Protein AF-A0A9E5D6C9-F1 (afdb_monomer)

Foldseek 3Di:
DPFFAFLLVLLVQLLVLLVVCVVPVVSLVVSVVSLVVSQVLQPPVSAAARGAHPVSDHDHDPRDPSSVVSNVVSVVSSVVSVPPDD

Secondary structure (DSSP, 8-state):
-PPPEEHHHHHHHHHHHHHHTTT-HHHHHHHHHHHHHHHTTS-TTS---SEE-TTS-EESSSS-HHHHHHHHHHHHHHHHHHH---

Mean predicted aligned error: 3.83 Å

Solvent-accessible surface area (backbone atoms only — not comparable to full-atom values): 4686 Å² total; per-residue (Å²): 125,89,85,47,52,53,46,36,61,54,28,50,49,27,37,52,27,32,59,48,18,76,82,40,60,71,33,32,55,52,18,51,55,51,46,59,55,55,61,70,70,32,47,101,85,70,48,45,31,39,17,36,36,97,88,67,44,77,32,82,52,72,77,24,66,66,32,53,51,28,45,53,52,24,51,54,53,41,50,57,57,65,69,54,74,127

Sequence (86 aa):
GEEGSFNICTFWLVEAMTRAGQADRKWLNKARLMFEKMLSYANHLGLYSEQIGTSGEALGNFPQAFTHLALISAAFNLDRTLGRKQ

pLDDT: mean 92.85, std 9.36, range [52.78, 98.31]

Structure (mmCIF, N/CA/C/O backbone):
data_AF-A0A9E5D6C9-F1
#
_entry.id   AF-A0A9E5D6C9-F1
#
loop_
_atom_site.group_PDB
_atom_site.id
_atom_site.type_symbol
_atom_site.label_atom_id
_atom_site.label_alt_id
_atom_site.label_comp_id
_atom_site.label_asym_id
_atom_site.label_entity_id
_atom_site.label_seq_id
_atom_site.pdbx_PDB_ins_code
_atom_site.Cartn_x
_atom_site.Cartn_y
_atom_site.Cartn_z
_atom_site.occupancy
_atom_site.B_iso_or_equiv
_atom_site.auth_seq_id
_atom_site.auth_comp_id
_atom_site.auth_asym_id
_atom_site.auth_atom_id
_atom_site.pdbx_PDB_model_num
ATOM 1 N N . GLY A 1 1 ? 19.116 6.112 -12.274 1.00 52.78 1 GLY A N 1
ATOM 2 C CA . GLY A 1 1 ? 17.660 6.241 -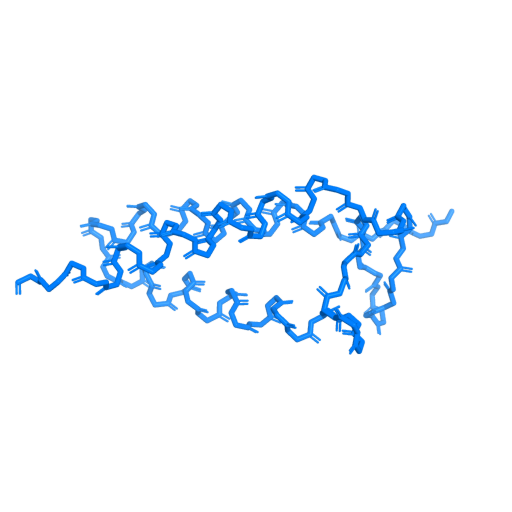12.445 1.00 52.78 1 GLY A CA 1
ATOM 3 C C . GLY A 1 1 ? 17.155 7.023 -11.266 1.00 52.78 1 GLY A C 1
ATOM 4 O O . GLY A 1 1 ? 17.731 6.861 -10.199 1.00 52.78 1 GLY A O 1
ATOM 5 N N . GLU A 1 2 ? 16.179 7.902 -11.454 1.00 61.81 2 GLU A N 1
ATOM 6 C CA . GLU A 1 2 ? 15.530 8.546 -10.309 1.00 61.81 2 GLU A CA 1
ATOM 7 C C . GLU A 1 2 ? 14.880 7.462 -9.438 1.00 61.81 2 GLU A C 1
ATOM 9 O O . GLU A 1 2 ? 14.222 6.558 -9.955 1.00 61.81 2 GLU A O 1
ATOM 14 N N . GLU A 1 3 ? 15.157 7.491 -8.135 1.00 73.50 3 GLU A N 1
ATOM 15 C CA . GLU A 1 3 ? 14.606 6.531 -7.177 1.00 73.50 3 GLU A CA 1
ATOM 16 C C . GLU A 1 3 ? 13.128 6.847 -6.918 1.00 73.50 3 GLU A C 1
ATOM 18 O O . GLU A 1 3 ? 12.758 7.998 -6.677 1.00 73.50 3 GLU A O 1
ATOM 23 N N . GLY A 1 4 ? 12.278 5.820 -6.979 1.00 80.94 4 GLY A N 1
ATOM 24 C CA . GLY A 1 4 ? 10.857 5.930 -6.668 1.00 80.94 4 GLY A CA 1
ATOM 25 C C . GLY A 1 4 ? 10.553 5.574 -5.213 1.00 80.94 4 GLY A C 1
ATOM 26 O O . GLY A 1 4 ? 11.383 5.049 -4.472 1.00 80.94 4 GLY A O 1
ATOM 27 N N . SER A 1 5 ? 9.316 5.817 -4.787 1.00 86.38 5 SER A N 1
ATOM 28 C CA . SER A 1 5 ? 8.847 5.373 -3.470 1.00 86.38 5 SER A CA 1
ATOM 29 C C . SER A 1 5 ? 8.469 3.894 -3.505 1.00 86.38 5 SER A C 1
ATOM 31 O O . SER A 1 5 ? 7.701 3.470 -4.366 1.00 86.38 5 SER A O 1
ATOM 33 N N . PHE A 1 6 ? 8.967 3.106 -2.550 1.00 91.06 6 PHE A N 1
ATOM 34 C CA . PHE A 1 6 ? 8.680 1.673 -2.464 1.00 91.06 6 PHE A CA 1
ATOM 35 C C . PHE A 1 6 ? 7.229 1.399 -2.051 1.00 91.06 6 PHE A C 1
ATOM 37 O O . PHE A 1 6 ? 6.795 1.769 -0.957 1.00 91.06 6 PHE A O 1
ATOM 44 N N . ASN A 1 7 ? 6.498 0.660 -2.888 1.00 92.69 7 ASN A N 1
ATOM 45 C CA . ASN A 1 7 ? 5.084 0.348 -2.661 1.00 92.69 7 ASN A CA 1
ATOM 46 C C . ASN A 1 7 ? 4.850 -0.484 -1.398 1.00 92.69 7 ASN A C 1
ATOM 48 O O . ASN A 1 7 ? 3.901 -0.244 -0.647 1.00 92.69 7 ASN A O 1
ATOM 52 N N . ILE A 1 8 ? 5.742 -1.444 -1.145 1.00 95.69 8 ILE A N 1
ATOM 53 C CA . ILE A 1 8 ? 5.689 -2.329 0.020 1.00 95.69 8 ILE A CA 1
ATOM 54 C C . ILE A 1 8 ? 5.684 -1.551 1.345 1.00 95.69 8 ILE A C 1
ATOM 56 O O . ILE A 1 8 ? 4.913 -1.875 2.250 1.00 95.69 8 ILE A O 1
ATOM 60 N N . CYS A 1 9 ? 6.469 -0.473 1.437 1.00 96.56 9 CYS A N 1
ATOM 61 C CA . CYS A 1 9 ? 6.568 0.352 2.638 1.00 96.56 9 CYS A CA 1
ATOM 62 C C . CYS A 1 9 ? 5.234 1.030 2.966 1.00 96.56 9 CYS A C 1
ATOM 64 O O . CYS A 1 9 ? 4.831 1.081 4.130 1.00 96.56 9 CYS A O 1
ATOM 66 N N . THR A 1 10 ? 4.510 1.500 1.948 1.00 96.06 10 THR A N 1
ATOM 67 C CA . THR A 1 10 ? 3.197 2.120 2.147 1.00 96.06 10 THR A CA 1
ATOM 68 C C . THR A 1 10 ? 2.159 1.101 2.613 1.00 96.06 10 THR A C 1
ATOM 70 O O . THR A 1 10 ? 1.386 1.400 3.523 1.00 96.06 10 THR A O 1
ATOM 73 N N . PHE A 1 11 ? 2.160 -0.123 2.072 1.00 98.06 11 PHE A N 1
ATOM 74 C CA . PHE A 1 11 ? 1.266 -1.182 2.557 1.00 98.06 11 PHE A CA 1
ATOM 75 C C . PHE A 1 11 ? 1.569 -1.587 4.005 1.00 98.06 11 PHE A C 1
ATOM 77 O O . PHE A 1 11 ? 0.644 -1.732 4.807 1.00 98.06 11 PHE A O 1
ATOM 84 N N . TRP A 1 12 ? 2.841 -1.670 4.397 1.00 98.12 12 TRP A N 1
ATOM 85 C CA . TRP A 1 12 ? 3.197 -1.875 5.805 1.00 98.12 12 TRP A CA 1
ATOM 86 C C . TRP A 1 12 ? 2.744 -0.726 6.705 1.00 98.12 12 TRP A C 1
ATOM 88 O O . TRP A 1 12 ? 2.276 -0.966 7.819 1.00 98.12 12 TRP A O 1
ATOM 98 N N . LEU A 1 13 ? 2.808 0.519 6.227 1.00 98.00 13 LEU A N 1
ATOM 99 C CA . LEU A 1 13 ? 2.290 1.665 6.970 1.00 98.00 13 LEU A CA 1
ATOM 100 C C . LEU A 1 13 ? 0.760 1.601 7.136 1.00 98.00 13 LEU A C 1
ATOM 102 O O . LEU A 1 13 ? 0.260 1.923 8.216 1.00 98.00 13 LEU A O 1
ATOM 106 N N . VAL A 1 14 ? 0.008 1.135 6.125 1.00 98.31 14 VAL A N 1
ATOM 107 C CA . VAL A 1 14 ? -1.436 0.845 6.272 1.00 98.31 14 VAL A CA 1
ATOM 108 C C . VAL A 1 14 ? -1.657 -0.156 7.403 1.00 98.31 14 VAL A C 1
ATOM 110 O O . VAL A 1 14 ? -2.517 0.053 8.262 1.00 98.31 14 VAL A O 1
ATOM 113 N N . GLU A 1 15 ? -0.886 -1.239 7.427 1.00 97.75 15 GLU A N 1
ATOM 114 C CA . GLU A 1 15 ? -1.032 -2.289 8.431 1.00 97.75 15 GLU A CA 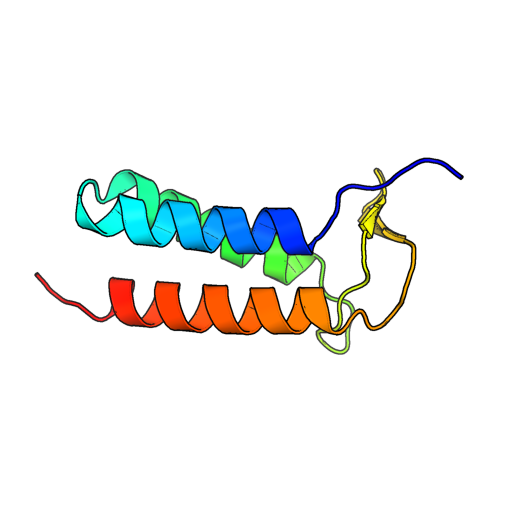1
ATOM 115 C C . GLU A 1 15 ? -0.692 -1.783 9.843 1.00 97.75 15 GLU A C 1
ATOM 117 O O . GLU A 1 15 ? -1.432 -2.038 10.797 1.00 97.75 15 GLU A O 1
ATOM 122 N N . ALA A 1 16 ? 0.369 -0.985 9.983 1.00 98.06 16 ALA A N 1
ATOM 123 C CA . ALA A 1 16 ? 0.732 -0.340 11.242 1.00 98.06 16 ALA A CA 1
ATOM 124 C C . ALA A 1 16 ? -0.376 0.604 11.745 1.00 98.06 16 ALA A C 1
ATOM 126 O O . ALA A 1 16 ? -0.787 0.516 12.905 1.00 98.06 16 ALA A O 1
ATOM 127 N N . MET A 1 17 ? -0.923 1.456 10.870 1.00 98.31 17 MET A N 1
ATOM 128 C CA . MET A 1 17 ? -2.051 2.329 11.217 1.00 98.31 17 MET A CA 1
ATOM 129 C C . MET A 1 17 ? -3.316 1.537 11.560 1.00 98.31 17 MET A C 1
ATOM 131 O O . MET A 1 17 ? -4.056 1.926 12.460 1.00 98.31 17 MET A O 1
ATOM 135 N N . THR A 1 18 ? -3.552 0.404 10.898 1.00 98.12 18 THR A N 1
ATOM 136 C CA . THR A 1 18 ? -4.670 -0.498 11.209 1.00 98.12 18 THR A CA 1
ATOM 137 C C . THR A 1 18 ? -4.564 -1.034 12.636 1.00 98.12 18 THR A C 1
ATOM 139 O O . THR A 1 18 ? -5.545 -1.010 13.380 1.00 98.12 18 THR A O 1
ATOM 142 N N . ARG A 1 19 ? -3.367 -1.469 13.053 1.00 96.88 19 ARG A N 1
ATOM 143 C CA . ARG A 1 19 ? -3.111 -1.938 14.426 1.00 96.88 19 ARG A CA 1
ATOM 144 C C . ARG A 1 19 ? -3.285 -0.810 15.444 1.00 96.88 19 ARG A C 1
ATOM 146 O O . ARG A 1 19 ? -3.980 -1.002 16.437 1.00 96.88 19 ARG A O 1
ATOM 153 N N . ALA A 1 20 ? -2.745 0.379 15.166 1.00 97.38 20 ALA A N 1
ATOM 154 C CA . ALA A 1 20 ? -2.966 1.569 15.995 1.00 97.38 20 ALA A CA 1
ATOM 155 C C . ALA A 1 20 ? -4.455 1.965 16.073 1.00 97.38 20 ALA A C 1
ATOM 157 O O . ALA A 1 20 ? -4.923 2.462 17.097 1.00 97.38 20 ALA A O 1
ATOM 158 N N . GLY A 1 21 ? -5.214 1.669 15.014 1.00 96.69 21 GLY A N 1
ATOM 159 C CA . GLY A 1 21 ? -6.660 1.837 14.905 1.00 96.69 21 GLY A CA 1
ATOM 160 C C . GLY A 1 21 ? -7.482 1.102 15.964 1.00 96.69 21 GLY A C 1
ATOM 161 O O . GLY A 1 21 ? -8.630 1.475 16.201 1.00 96.69 21 GLY A O 1
ATOM 162 N N . GLN A 1 22 ? -6.903 0.085 16.614 1.00 93.94 22 GLN A N 1
ATOM 163 C CA . GLN A 1 22 ? -7.533 -0.620 17.734 1.00 93.94 22 GLN A CA 1
ATOM 164 C C . GLN A 1 22 ? -7.563 0.231 19.009 1.00 93.94 22 GLN A C 1
ATOM 166 O O . GLN A 1 22 ? -8.505 0.112 19.786 1.00 93.94 22 GLN A O 1
ATOM 171 N N . ALA A 1 23 ? -6.562 1.093 19.209 1.00 94.44 23 ALA A N 1
ATOM 172 C CA . ALA A 1 23 ? -6.492 2.006 20.347 1.00 94.44 23 ALA A CA 1
ATOM 173 C C . ALA A 1 23 ? -7.153 3.359 20.046 1.00 94.44 23 ALA A C 1
ATOM 175 O O . ALA A 1 23 ? -7.793 3.944 20.914 1.00 94.44 23 ALA A O 1
ATOM 176 N N . ASP A 1 24 ? -7.018 3.859 18.814 1.00 95.75 24 ASP A N 1
ATOM 177 C CA . ASP A 1 24 ? -7.602 5.134 18.394 1.00 95.75 24 ASP A CA 1
ATOM 178 C C . ASP A 1 24 ? -8.144 5.038 16.963 1.00 95.75 24 ASP A C 1
ATOM 180 O O . ASP A 1 24 ? -7.399 4.925 15.983 1.00 95.75 24 ASP A O 1
ATOM 184 N N . ARG A 1 25 ? -9.475 5.135 16.843 1.00 94.62 25 ARG A N 1
ATOM 185 C CA . ARG A 1 25 ? -10.219 4.956 15.589 1.00 94.62 25 ARG A CA 1
ATOM 186 C C . ARG A 1 25 ? -9.771 5.915 14.481 1.00 94.62 25 ARG A C 1
ATOM 188 O O . ARG A 1 25 ? -9.916 5.574 13.306 1.00 94.62 25 ARG A O 1
ATOM 195 N N . LYS A 1 26 ? -9.178 7.075 14.801 1.00 97.25 26 LYS A N 1
ATOM 196 C CA . LYS A 1 26 ? -8.680 8.011 13.777 1.00 97.25 26 LYS A CA 1
ATOM 197 C C . LYS A 1 26 ? -7.610 7.373 12.888 1.00 97.25 26 LYS A C 1
ATOM 199 O O . LYS A 1 26 ? -7.550 7.671 11.696 1.00 97.25 26 LYS A O 1
ATOM 204 N N . TRP A 1 27 ? -6.789 6.479 13.444 1.00 98.06 27 TRP A N 1
ATOM 205 C CA . TRP A 1 27 ? -5.762 5.770 12.684 1.00 98.06 27 TRP A CA 1
ATOM 206 C C . TRP A 1 27 ? -6.364 4.731 11.755 1.00 98.06 27 TRP A C 1
ATOM 208 O O . TRP A 1 27 ? -5.884 4.587 10.637 1.00 98.06 27 TRP A O 1
ATOM 218 N N . LEU A 1 28 ? -7.462 4.086 12.158 1.00 97.19 28 LEU A N 1
ATOM 219 C CA . LEU A 1 28 ? -8.169 3.150 11.289 1.00 97.19 28 LEU A CA 1
ATOM 220 C C . LEU A 1 28 ? -8.761 3.858 10.062 1.00 97.19 28 LEU A C 1
ATOM 222 O O . LEU A 1 28 ? -8.647 3.357 8.947 1.00 97.19 28 LEU A O 1
ATOM 226 N N . ASN A 1 29 ? -9.326 5.055 10.249 1.00 97.00 29 ASN A N 1
ATOM 227 C CA . ASN A 1 29 ? -9.837 5.864 9.138 1.00 97.00 29 ASN A CA 1
ATOM 228 C C . ASN A 1 29 ? -8.709 6.296 8.186 1.00 97.00 29 ASN A C 1
ATOM 230 O O . ASN A 1 29 ? -8.864 6.212 6.969 1.00 97.00 29 ASN A O 1
ATOM 234 N N . LYS A 1 30 ? -7.553 6.707 8.730 1.00 98.00 30 LYS A N 1
ATOM 235 C CA . LYS A 1 30 ? -6.363 7.030 7.924 1.00 98.00 30 LYS A CA 1
ATOM 236 C C . LYS A 1 30 ? -5.817 5.812 7.178 1.00 98.00 30 LYS A C 1
ATOM 238 O O . LYS A 1 30 ? -5.472 5.938 6.007 1.00 98.00 30 LYS A O 1
ATOM 243 N N . ALA A 1 31 ? -5.774 4.646 7.827 1.00 98.25 31 ALA A N 1
ATOM 244 C CA . ALA A 1 31 ? -5.355 3.390 7.212 1.00 98.25 31 ALA A CA 1
ATOM 245 C C . ALA A 1 31 ? -6.230 3.056 6.005 1.00 98.25 31 ALA A C 1
ATOM 247 O O . ALA A 1 31 ? -5.704 2.801 4.926 1.00 98.25 31 ALA A O 1
ATOM 248 N N . ARG A 1 32 ? -7.554 3.144 6.172 1.00 97.81 32 ARG A N 1
ATOM 249 C CA . ARG A 1 32 ? -8.515 2.912 5.094 1.00 97.81 32 ARG A CA 1
ATOM 250 C C . ARG A 1 32 ? -8.310 3.868 3.921 1.00 97.81 32 ARG A C 1
ATOM 252 O O . ARG A 1 32 ? -8.157 3.404 2.798 1.00 97.81 32 ARG A O 1
ATOM 259 N N . LEU A 1 33 ? -8.251 5.175 4.181 1.00 98.00 33 LEU A N 1
ATOM 260 C CA . LEU A 1 33 ? -8.084 6.173 3.122 1.00 98.00 33 LEU A CA 1
ATOM 261 C C . LEU A 1 33 ? -6.765 5.979 2.359 1.00 98.00 33 LEU A C 1
ATOM 263 O O . LEU A 1 33 ? -6.723 6.080 1.135 1.00 98.00 33 LEU A O 1
ATOM 267 N N . MET A 1 34 ? -5.677 5.686 3.076 1.00 97.69 34 MET A N 1
ATOM 268 C CA . MET A 1 34 ? -4.378 5.452 2.451 1.00 97.69 34 MET A CA 1
ATOM 269 C C . MET A 1 34 ? -4.355 4.149 1.649 1.00 97.69 34 MET A C 1
ATOM 271 O O . MET A 1 34 ? -3.770 4.116 0.571 1.00 97.69 34 MET A O 1
ATOM 275 N N . PHE A 1 35 ? -5.014 3.098 2.140 1.00 98.06 35 PHE A N 1
ATOM 276 C CA . PHE A 1 35 ? -5.161 1.840 1.416 1.00 98.06 35 PHE A CA 1
ATOM 277 C C . PHE A 1 35 ? -5.942 2.033 0.112 1.00 98.06 35 PHE A C 1
ATOM 279 O O . PHE A 1 35 ? -5.450 1.654 -0.944 1.00 98.06 35 PHE A O 1
ATOM 286 N N . GLU A 1 36 ? -7.098 2.701 0.162 1.00 97.25 36 GLU A N 1
ATOM 287 C CA . GLU A 1 36 ? -7.905 3.031 -1.023 1.00 97.25 36 GLU A CA 1
ATOM 288 C C . GLU A 1 36 ? -7.106 3.870 -2.035 1.00 97.25 36 GLU A C 1
ATOM 290 O O . GLU A 1 36 ? -7.140 3.594 -3.234 1.00 97.25 36 GLU A O 1
ATOM 295 N N . LYS A 1 37 ? -6.309 4.838 -1.561 1.00 95.06 37 LYS A N 1
ATOM 296 C CA . LYS A 1 37 ? -5.393 5.594 -2.425 1.00 95.06 37 LYS A CA 1
ATOM 297 C C . LYS A 1 37 ? -4.343 4.686 -3.068 1.00 95.06 37 LYS A C 1
ATOM 299 O O . LYS A 1 37 ? -4.099 4.813 -4.264 1.00 95.06 37 LYS A O 1
ATOM 304 N N . MET A 1 38 ? -3.740 3.766 -2.315 1.00 94.75 38 MET A N 1
ATOM 305 C CA . MET A 1 38 ? -2.763 2.821 -2.868 1.00 94.75 38 MET A CA 1
ATOM 306 C C . MET A 1 38 ? -3.364 1.938 -3.962 1.00 94.75 38 MET A C 1
ATOM 308 O O . MET A 1 38 ? -2.701 1.713 -4.970 1.00 94.75 38 MET A O 1
ATOM 312 N N . LEU A 1 39 ? -4.628 1.524 -3.818 1.00 95.62 39 LEU A N 1
ATOM 313 C CA . LEU A 1 39 ? -5.325 0.742 -4.843 1.00 95.62 39 LEU A CA 1
ATOM 314 C C . LEU A 1 39 ? -5.406 1.446 -6.204 1.00 95.62 39 LEU A C 1
ATOM 316 O O . LEU A 1 39 ? -5.408 0.775 -7.232 1.00 95.62 39 LEU A O 1
ATOM 320 N N . SER A 1 40 ? -5.417 2.783 -6.224 1.00 92.56 40 SER A N 1
ATOM 321 C CA . SER A 1 40 ? -5.459 3.560 -7.471 1.00 92.56 40 SER A CA 1
ATOM 322 C C . SER A 1 40 ? -4.162 3.523 -8.290 1.00 92.56 40 SER A C 1
ATOM 324 O O . SER A 1 40 ? -4.191 3.860 -9.469 1.00 92.56 40 SER A O 1
ATOM 326 N N . TYR A 1 41 ? -3.042 3.098 -7.694 1.00 91.94 41 TYR A N 1
ATOM 327 C CA . TYR A 1 41 ? -1.754 2.980 -8.385 1.00 91.94 41 TYR A CA 1
ATOM 328 C C . TYR A 1 41 ? -1.523 1.606 -9.023 1.00 91.94 41 TYR A C 1
ATOM 330 O O . TYR A 1 41 ? -0.502 1.394 -9.680 1.00 91.94 41 TYR A O 1
ATOM 338 N N . ALA A 1 42 ? -2.445 0.660 -8.833 1.00 94.19 42 ALA A N 1
ATOM 339 C CA . ALA A 1 42 ? -2.395 -0.598 -9.557 1.00 94.19 42 ALA A CA 1
ATOM 340 C C . ALA A 1 42 ? -2.569 -0.346 -11.059 1.00 94.19 42 ALA A C 1
ATOM 342 O O . ALA A 1 42 ? -3.332 0.528 -11.476 1.00 94.19 42 ALA A O 1
ATOM 343 N N . ASN A 1 43 ? -1.908 -1.145 -11.894 1.00 93.19 43 ASN A N 1
ATOM 344 C CA . ASN A 1 43 ? -2.189 -1.096 -13.323 1.00 93.19 43 ASN A CA 1
ATOM 345 C C . ASN A 1 43 ? -3.591 -1.672 -13.638 1.00 93.19 43 ASN A C 1
ATOM 347 O O . ASN A 1 43 ? -4.301 -2.172 -12.767 1.00 93.19 43 ASN A O 1
ATOM 351 N N . HIS A 1 44 ? -3.971 -1.677 -14.916 1.00 92.56 44 HIS A N 1
ATOM 352 C CA . HIS A 1 44 ? -5.254 -2.214 -15.389 1.00 92.56 44 HIS A CA 1
ATOM 353 C C . HIS A 1 44 ? -5.499 -3.708 -15.073 1.00 92.56 44 HIS A C 1
ATOM 355 O O . HIS A 1 44 ? -6.631 -4.168 -15.186 1.00 92.56 44 HIS A O 1
ATOM 361 N N . LEU A 1 45 ? -4.467 -4.463 -14.677 1.00 96.06 45 LEU A N 1
ATOM 362 C CA . LEU A 1 45 ? -4.560 -5.860 -14.231 1.00 96.06 45 LEU A CA 1
ATOM 363 C C . LEU A 1 45 ? -4.571 -6.000 -12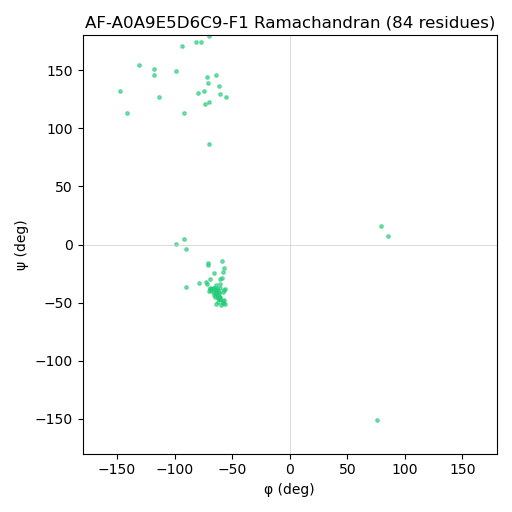.698 1.00 96.06 45 LEU A C 1
ATOM 365 O O . LEU A 1 45 ? -4.599 -7.119 -12.192 1.00 96.06 45 LEU A O 1
ATOM 369 N N . GLY A 1 46 ? -4.512 -4.897 -11.949 1.00 94.94 46 GLY A N 1
ATOM 370 C CA . GLY A 1 46 ? -4.406 -4.916 -10.490 1.00 94.94 46 GLY A CA 1
ATOM 371 C C . GLY A 1 46 ? -2.992 -5.199 -9.965 1.00 94.94 46 GLY A C 1
ATOM 372 O O . GLY A 1 46 ? -2.843 -5.54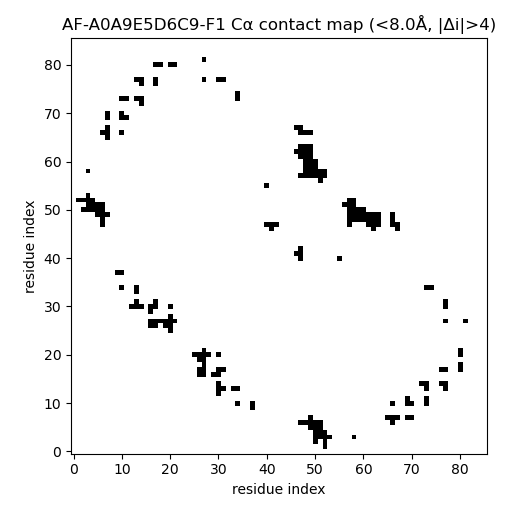5 -8.794 1.00 94.94 46 GLY A O 1
ATOM 373 N N . LEU A 1 47 ? -1.962 -5.079 -10.811 1.00 96.62 47 LEU A N 1
ATOM 374 C CA . LEU A 1 47 ? -0.580 -5.420 -10.471 1.00 96.62 47 LEU A CA 1
ATOM 375 C C . LEU A 1 47 ? 0.257 -4.194 -10.095 1.00 96.62 47 LEU A C 1
ATOM 377 O O . LEU A 1 47 ? 0.081 -3.108 -10.652 1.00 96.62 47 LEU A O 1
ATOM 381 N N . TYR A 1 48 ? 1.226 -4.413 -9.207 1.00 96.56 48 TYR A N 1
ATOM 382 C CA . TYR A 1 48 ? 2.143 -3.393 -8.697 1.00 96.56 48 TYR A CA 1
ATOM 383 C C . TYR A 1 48 ? 3.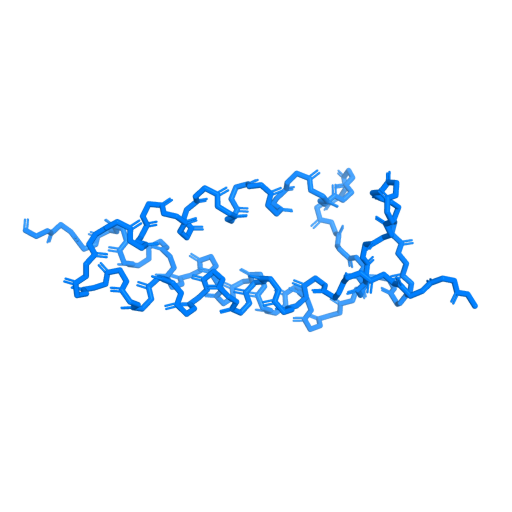603 -3.674 -9.047 1.00 96.56 48 TYR A C 1
ATOM 385 O O . TYR A 1 48 ? 4.072 -4.818 -9.040 1.00 96.56 48 TYR A O 1
ATOM 393 N N . SER A 1 49 ? 4.337 -2.593 -9.281 1.00 95.50 49 SER A N 1
ATOM 394 C CA . SER A 1 49 ? 5.794 -2.571 -9.330 1.00 95.50 49 SER A CA 1
ATOM 395 C C . SER A 1 49 ? 6.408 -2.503 -7.932 1.00 95.50 49 SER A C 1
ATOM 397 O O . SER A 1 49 ? 5.723 -2.359 -6.914 1.00 95.50 49 SER A O 1
ATOM 399 N N . GLU A 1 50 ? 7.730 -2.596 -7.878 1.00 95.25 50 GLU A N 1
ATOM 400 C CA . GLU A 1 50 ? 8.505 -2.354 -6.665 1.00 95.25 50 GLU A CA 1
ATOM 401 C C . GLU A 1 50 ? 8.348 -0.915 -6.164 1.00 95.25 50 GLU A C 1
ATOM 403 O O . GLU A 1 50 ? 8.109 -0.686 -4.975 1.00 95.25 50 GLU A O 1
ATOM 408 N N . GLN A 1 51 ? 8.440 0.040 -7.088 1.00 94.56 51 GLN A N 1
ATOM 409 C CA . GLN A 1 51 ? 8.478 1.467 -6.802 1.00 94.56 51 GLN A CA 1
ATOM 410 C C . GLN A 1 51 ? 7.481 2.229 -7.680 1.00 94.56 51 GLN A C 1
ATOM 412 O O . GLN A 1 51 ? 7.141 1.786 -8.781 1.00 94.56 51 GLN A O 1
ATOM 417 N N . ILE A 1 52 ? 7.035 3.387 -7.196 1.00 91.12 52 ILE A N 1
ATOM 418 C CA . ILE A 1 52 ? 6.284 4.382 -7.969 1.00 91.12 52 ILE A CA 1
ATOM 419 C C . ILE A 1 52 ? 7.140 5.637 -8.098 1.00 91.12 52 ILE A C 1
ATOM 421 O O . ILE A 1 52 ? 7.627 6.167 -7.094 1.00 91.12 52 ILE A O 1
ATOM 425 N N . GLY A 1 53 ? 7.328 6.091 -9.333 1.00 90.00 53 GLY A N 1
ATOM 426 C CA . GLY A 1 53 ? 8.011 7.343 -9.626 1.00 90.00 53 GLY A CA 1
ATOM 427 C C . GLY A 1 53 ? 7.137 8.569 -9.375 1.00 90.00 53 GLY A C 1
ATOM 428 O O . GLY A 1 53 ? 5.956 8.479 -9.034 1.00 90.00 53 GLY A O 1
ATOM 429 N N . THR A 1 54 ? 7.724 9.753 -9.512 1.00 86.75 54 THR A N 1
ATOM 430 C CA . THR A 1 54 ? 7.058 11.022 -9.170 1.00 86.75 54 THR A CA 1
ATOM 431 C C . THR A 1 54 ? 5.860 11.334 -10.066 1.00 86.75 54 THR A C 1
ATOM 433 O O . THR A 1 54 ? 4.936 12.020 -9.624 1.00 86.75 54 THR A O 1
ATOM 436 N N . SER A 1 55 ? 5.836 10.793 -11.287 1.00 85.81 55 SER A N 1
ATOM 437 C CA . SER A 1 55 ? 4.730 10.943 -12.237 1.00 85.81 55 SER A CA 1
ATOM 438 C C . SER A 1 55 ? 3.698 9.810 -12.122 1.00 85.81 55 SER A C 1
ATOM 440 O O . SER A 1 55 ? 2.746 9.767 -12.900 1.00 85.81 55 SER A O 1
ATOM 442 N N . GLY A 1 56 ? 3.848 8.907 -11.144 1.00 82.75 56 GLY A N 1
ATOM 443 C CA . GLY A 1 56 ? 2.972 7.748 -10.949 1.00 82.75 56 GLY A CA 1
ATOM 444 C C . GLY A 1 56 ? 3.359 6.527 -11.787 1.00 82.75 56 GLY A C 1
ATOM 445 O O . GLY A 1 56 ? 2.623 5.543 -11.816 1.00 82.75 56 GLY A O 1
ATOM 446 N N . GLU A 1 57 ? 4.495 6.576 -12.476 1.00 87.44 57 GLU A N 1
ATOM 447 C CA . GLU A 1 57 ? 4.999 5.491 -13.301 1.00 87.44 57 GLU A CA 1
ATOM 448 C C . GLU A 1 57 ? 5.508 4.314 -12.458 1.00 87.44 57 GLU A C 1
ATOM 450 O O . GLU A 1 57 ? 6.087 4.480 -11.382 1.00 87.44 57 GLU A O 1
ATOM 455 N N . ALA A 1 58 ? 5.299 3.100 -12.964 1.00 90.94 58 ALA A N 1
ATOM 456 C CA . ALA A 1 58 ? 5.820 1.885 -12.356 1.00 90.94 58 ALA A CA 1
ATOM 457 C C . ALA A 1 58 ? 7.333 1.773 -12.600 1.00 90.94 58 ALA A C 1
ATOM 459 O O . ALA A 1 58 ? 7.779 1.702 -13.746 1.00 90.94 58 ALA A O 1
ATOM 460 N N . LEU A 1 59 ? 8.111 1.714 -11.519 1.00 92.44 59 LEU A N 1
ATOM 461 C CA . LEU A 1 59 ? 9.568 1.599 -11.541 1.00 92.44 59 LEU A CA 1
ATOM 462 C C . LEU A 1 59 ? 10.044 0.301 -10.871 1.00 92.44 59 LEU A C 1
ATOM 464 O O . LEU A 1 59 ? 9.423 -0.213 -9.935 1.00 92.44 59 LEU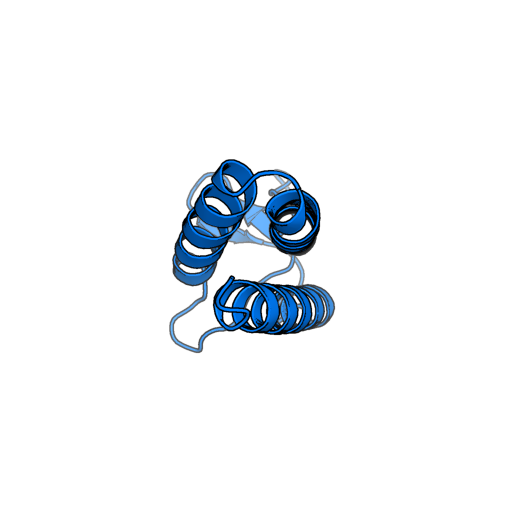 A O 1
ATOM 468 N N . GLY A 1 60 ? 11.191 -0.201 -11.326 1.00 91.75 60 GLY A N 1
ATOM 469 C CA . GLY A 1 60 ? 11.834 -1.394 -10.775 1.00 91.75 60 GLY A CA 1
ATOM 470 C C . GLY A 1 60 ? 11.160 -2.700 -11.196 1.00 91.75 60 GLY A C 1
ATOM 471 O O . GLY A 1 60 ? 10.590 -2.809 -12.282 1.00 91.75 60 GLY A O 1
ATOM 472 N N . ASN A 1 61 ? 11.256 -3.715 -10.336 1.00 94.62 61 ASN A N 1
ATOM 473 C CA . ASN A 1 61 ? 10.736 -5.052 -10.619 1.00 94.62 61 ASN A CA 1
ATOM 474 C C . ASN A 1 61 ? 9.214 -5.035 -10.828 1.00 94.62 61 ASN A C 1
ATOM 476 O O . ASN A 1 61 ? 8.482 -4.418 -10.051 1.00 94.62 61 ASN A O 1
ATOM 480 N N . PHE A 1 62 ? 8.731 -5.748 -11.847 1.00 94.06 62 PHE A N 1
ATOM 481 C CA . PHE A 1 62 ? 7.306 -5.838 -12.159 1.00 94.06 62 PHE A CA 1
ATOM 482 C C . PHE A 1 62 ? 6.933 -7.214 -12.757 1.00 94.06 62 PHE A C 1
ATOM 484 O O . PHE A 1 62 ? 7.593 -7.643 -13.704 1.00 94.06 62 PHE A O 1
AT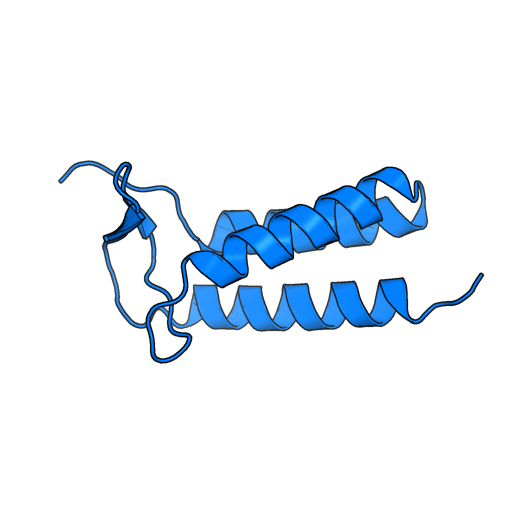OM 491 N N . PRO A 1 63 ? 5.865 -7.885 -12.270 1.00 94.75 63 PRO A N 1
ATOM 492 C CA . PRO A 1 63 ? 5.132 -7.586 -11.038 1.00 94.75 63 PRO A CA 1
ATOM 493 C C . PRO A 1 63 ? 5.974 -7.941 -9.806 1.00 94.75 63 PRO A C 1
ATOM 495 O O . PRO A 1 63 ? 6.642 -8.973 -9.766 1.00 94.75 63 PRO A O 1
ATOM 498 N N . GLN A 1 64 ? 5.945 -7.100 -8.774 1.00 97.62 64 GLN A N 1
ATOM 499 C CA . GLN A 1 64 ? 6.790 -7.307 -7.599 1.00 97.62 64 GLN A CA 1
ATOM 500 C C . GLN A 1 64 ? 6.055 -8.129 -6.530 1.00 97.62 64 GLN A C 1
ATOM 502 O O . GLN A 1 64 ? 5.076 -7.675 -5.940 1.00 97.62 64 GLN A O 1
ATOM 507 N N . ALA A 1 65 ? 6.518 -9.354 -6.268 1.00 96.81 65 ALA A N 1
ATOM 508 C CA . ALA A 1 65 ? 5.810 -10.307 -5.408 1.00 96.81 65 ALA A CA 1
ATOM 509 C C . ALA A 1 65 ? 5.627 -9.836 -3.950 1.00 96.81 65 ALA A C 1
ATOM 511 O O . ALA A 1 65 ? 4.549 -10.009 -3.382 1.00 96.81 65 ALA A O 1
ATOM 512 N N . PHE A 1 66 ? 6.637 -9.215 -3.336 1.00 96.31 66 PHE A N 1
ATOM 513 C CA . PHE A 1 66 ? 6.550 -8.772 -1.937 1.00 96.31 66 PHE A CA 1
ATOM 514 C C . PHE A 1 66 ? 5.577 -7.600 -1.711 1.00 96.31 66 PHE A C 1
ATOM 516 O O . PHE A 1 66 ? 4.948 -7.525 -0.661 1.00 96.31 66 PHE A O 1
ATOM 523 N N . THR A 1 67 ? 5.381 -6.731 -2.697 1.00 97.00 67 THR A N 1
ATOM 524 C CA . THR A 1 67 ? 4.407 -5.645 -2.717 1.00 97.00 67 THR A CA 1
ATOM 525 C C . THR A 1 67 ? 3.010 -6.242 -2.720 1.00 97.00 67 THR A C 1
ATOM 527 O O . THR A 1 67 ? 2.168 -5.812 -1.938 1.00 97.00 67 THR A O 1
ATOM 530 N N . HIS A 1 68 ? 2.771 -7.287 -3.520 1.00 97.94 68 HIS A N 1
ATOM 531 C CA . HIS A 1 68 ? 1.492 -8.001 -3.510 1.00 97.94 68 HIS A CA 1
ATOM 532 C C . HIS A 1 68 ? 1.269 -8.756 -2.194 1.00 97.94 68 HIS A C 1
ATOM 534 O O . HIS A 1 68 ? 0.158 -8.753 -1.667 1.00 97.94 68 HIS A O 1
ATOM 540 N N . LEU A 1 69 ? 2.316 -9.350 -1.613 1.00 98.00 69 LEU A N 1
ATOM 541 C CA . LEU A 1 69 ? 2.229 -9.975 -0.292 1.00 98.00 69 LEU A CA 1
ATOM 542 C C . LEU A 1 69 ? 1.841 -8.952 0.790 1.00 98.00 69 LEU A C 1
ATOM 544 O O . LEU A 1 69 ? 0.945 -9.214 1.593 1.00 98.00 69 LEU A O 1
ATOM 548 N N . ALA A 1 70 ? 2.468 -7.773 0.791 1.00 97.94 70 ALA A N 1
ATOM 549 C CA . ALA A 1 70 ? 2.136 -6.700 1.724 1.00 97.94 70 ALA A CA 1
ATOM 550 C C . ALA A 1 70 ? 0.733 -6.124 1.481 1.00 97.94 70 ALA A C 1
ATOM 552 O O . ALA A 1 70 ? 0.021 -5.861 2.447 1.00 97.94 70 ALA A O 1
ATOM 553 N N . LEU A 1 71 ? 0.299 -5.995 0.222 1.00 98.19 71 LEU A N 1
ATOM 554 C CA . LEU A 1 71 ? -1.074 -5.625 -0.138 1.00 98.19 71 LEU A CA 1
ATOM 555 C C . LEU A 1 71 ? -2.092 -6.593 0.480 1.00 98.19 71 LEU A C 1
ATOM 557 O O . LEU A 1 71 ? -3.027 -6.148 1.142 1.00 98.19 71 LEU A O 1
ATOM 561 N N . ILE A 1 72 ? -1.900 -7.905 0.297 1.00 98.25 72 ILE A N 1
ATOM 562 C CA . ILE A 1 72 ? -2.792 -8.940 0.841 1.00 98.25 72 ILE A CA 1
ATOM 563 C C . ILE A 1 72 ? -2.820 -8.874 2.372 1.00 98.25 72 ILE A C 1
ATOM 565 O O . ILE A 1 72 ? -3.896 -8.895 2.971 1.00 98.25 72 ILE A O 1
ATOM 569 N N . SER A 1 73 ? -1.651 -8.748 3.010 1.00 98.19 73 SER A N 1
ATOM 570 C CA . SER A 1 73 ? -1.546 -8.629 4.469 1.00 98.19 73 SER A CA 1
ATOM 571 C C . SER A 1 73 ? -2.279 -7.393 4.999 1.00 98.19 73 SER A C 1
ATOM 573 O O . SER A 1 73 ? -3.077 -7.493 5.937 1.00 98.19 73 SER A O 1
ATOM 575 N N . ALA A 1 74 ? -2.069 -6.233 4.372 1.00 98.25 74 ALA A N 1
ATOM 576 C CA . ALA A 1 74 ? -2.727 -4.989 4.749 1.00 98.25 74 ALA A CA 1
ATOM 577 C C . ALA A 1 74 ? -4.251 -5.084 4.576 1.00 98.25 74 ALA A C 1
ATOM 579 O O . ALA A 1 74 ? -4.984 -4.736 5.502 1.00 98.25 74 ALA A O 1
ATOM 580 N N . ALA A 1 75 ? -4.722 -5.620 3.444 1.00 98.00 75 ALA A N 1
ATOM 581 C CA . ALA A 1 75 ? -6.143 -5.817 3.160 1.00 98.00 75 ALA A CA 1
ATOM 582 C C . ALA A 1 75 ? -6.816 -6.697 4.223 1.00 98.00 75 ALA A C 1
ATOM 584 O O . ALA A 1 75 ? -7.825 -6.309 4.811 1.00 98.00 75 ALA A O 1
ATOM 585 N N . PHE A 1 76 ? -6.214 -7.854 4.514 1.00 98.12 76 PHE A N 1
ATOM 586 C CA . PHE A 1 76 ? -6.733 -8.815 5.483 1.00 98.12 76 PHE A CA 1
ATOM 587 C C . PHE A 1 76 ? -6.828 -8.221 6.894 1.00 98.12 76 PHE A C 1
ATOM 589 O O . PHE A 1 76 ? -7.847 -8.358 7.573 1.00 98.12 76 PHE A O 1
ATOM 596 N N . ASN A 1 77 ? -5.774 -7.541 7.355 1.00 97.75 77 ASN A N 1
ATOM 597 C CA . ASN A 1 77 ? -5.765 -6.947 8.691 1.00 97.75 77 ASN A CA 1
ATOM 598 C C . ASN A 1 77 ? -6.736 -5.762 8.807 1.00 97.75 77 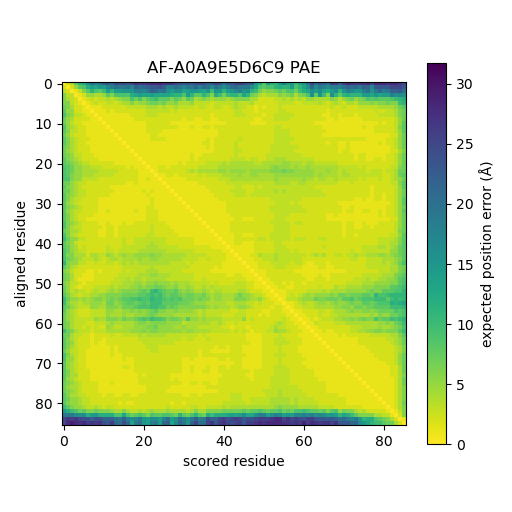ASN A C 1
ATOM 600 O O . ASN A 1 77 ? -7.380 -5.602 9.853 1.00 97.75 77 ASN A O 1
ATOM 604 N N . LEU A 1 78 ? -6.842 -4.939 7.758 1.00 97.50 78 LEU A N 1
ATOM 605 C CA . LEU A 1 78 ? -7.750 -3.795 7.710 1.00 97.50 78 LEU A CA 1
ATOM 606 C C . LEU A 1 78 ? -9.209 -4.250 7.762 1.00 97.50 78 LEU A C 1
ATOM 608 O O . LEU A 1 78 ? -9.945 -3.793 8.637 1.00 97.50 78 LEU A O 1
ATOM 612 N N . ASP A 1 79 ? -9.596 -5.197 6.906 1.00 97.06 79 ASP A N 1
ATOM 613 C CA . 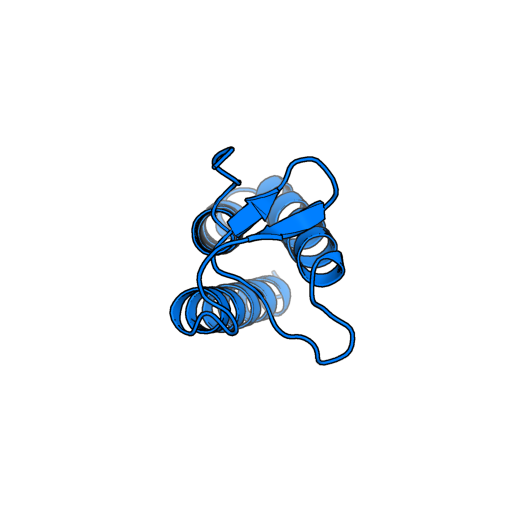ASP A 1 79 ? -10.946 -5.768 6.877 1.00 97.06 79 ASP A CA 1
ATOM 614 C C . ASP A 1 79 ? -11.324 -6.389 8.228 1.00 97.06 79 ASP A C 1
ATOM 616 O O . ASP A 1 79 ? -12.321 -6.009 8.846 1.00 97.06 79 ASP A O 1
ATOM 620 N N . ARG A 1 80 ? -10.446 -7.237 8.779 1.00 95.62 80 ARG A N 1
ATOM 621 C CA . ARG A 1 80 ? -10.651 -7.855 10.095 1.00 95.62 80 ARG A CA 1
ATOM 622 C C . ARG A 1 80 ? -10.870 -6.823 11.202 1.00 95.62 80 ARG A C 1
ATOM 624 O O . ARG A 1 80 ? -11.646 -7.067 12.126 1.00 95.62 80 ARG A O 1
ATOM 631 N N . THR A 1 81 ? -10.164 -5.696 11.157 1.00 95.75 81 THR A N 1
ATOM 632 C CA . THR A 1 81 ? -10.269 -4.647 12.183 1.00 95.75 81 THR A CA 1
ATOM 633 C C . THR A 1 81 ? -11.522 -3.787 11.993 1.00 95.75 81 THR A C 1
ATOM 635 O O . THR A 1 81 ? -12.122 -3.369 12.982 1.00 95.75 81 THR A O 1
ATOM 638 N N . LEU A 1 82 ? -11.958 -3.561 10.751 1.00 93.81 82 LEU A N 1
ATOM 639 C CA . LEU A 1 82 ? -13.217 -2.878 10.434 1.00 93.81 82 LEU A CA 1
ATOM 640 C C . LEU A 1 82 ? -14.444 -3.727 10.799 1.00 93.81 82 LEU A C 1
ATOM 642 O O . LEU A 1 82 ? -15.413 -3.193 11.335 1.00 93.81 82 LEU A O 1
ATOM 646 N N . GLY A 1 83 ? -14.390 -5.041 10.559 1.00 89.25 83 GLY A N 1
ATOM 647 C CA . GLY A 1 83 ? -15.472 -5.986 10.853 1.00 89.25 83 GLY A CA 1
ATOM 648 C C . GLY A 1 83 ? -15.694 -6.259 12.344 1.00 89.25 83 GLY A C 1
ATOM 649 O O . GLY A 1 83 ? -16.768 -6.718 12.737 1.00 89.25 83 GLY A O 1
ATOM 650 N N . ARG A 1 84 ? -14.720 -5.932 13.205 1.00 80.50 84 ARG A N 1
ATOM 651 C CA . ARG A 1 84 ? -14.913 -5.888 14.661 1.00 80.50 84 ARG A CA 1
ATOM 652 C C . ARG A 1 84 ? -15.815 -4.697 15.006 1.00 80.50 84 ARG A C 1
ATOM 654 O O . ARG A 1 84 ? -15.332 -3.598 15.290 1.00 80.50 84 ARG A O 1
ATOM 661 N N . LYS A 1 85 ? -17.135 -4.907 14.966 1.00 55.50 85 LYS A N 1
ATOM 662 C CA . LYS A 1 85 ? -18.087 -4.021 15.651 1.00 55.50 85 LYS A CA 1
ATOM 663 C C . LYS A 1 85 ? -17.676 -3.955 17.130 1.00 55.50 85 LYS A C 1
ATOM 665 O O . LYS A 1 85 ? -17.433 -5.003 17.726 1.00 55.50 85 LYS A O 1
ATOM 670 N N . GLN A 1 86 ? -17.509 -2.738 17.654 1.00 53.53 86 GLN A N 1
ATOM 671 C CA . GLN A 1 86 ? -17.472 -2.514 19.104 1.00 53.53 86 GLN A CA 1
ATOM 672 C C . GLN A 1 86 ? -18.877 -2.720 19.659 1.00 53.53 86 GLN A C 1
ATOM 674 O O . GLN A 1 86 ? -19.828 -2.332 18.938 1.00 53.53 86 GLN A O 1
#

Nearest PDB structures (foldseek):
  7qko-assembly1_D  TM=5.320E-01  e=8.181E+00  Tetronarce californica
  7qbp-assembly1_A-2  TM=3.626E-01  e=8.707E+00  Saccharopolyspora erythraea NRRL 2338

Radius of gyration: 13.45 Å; Cα contacts (8 Å, |Δi|>4): 114; chains: 1; bounding box: 36×21×36 Å